Protein AF-A0A1Z8ZNT9-F1 (afdb_monomer_lite)

Structure (mmCIF, N/CA/C/O backbone):
data_AF-A0A1Z8ZNT9-F1
#
_entry.id   AF-A0A1Z8ZNT9-F1
#
loop_
_atom_site.group_PDB
_atom_site.id
_atom_site.type_symbol
_atom_site.label_atom_id
_atom_site.label_alt_id
_atom_site.label_comp_id
_atom_site.label_asym_id
_atom_site.label_entity_id
_atom_site.label_seq_id
_atom_site.pdbx_PDB_ins_code
_atom_site.Cartn_x
_atom_site.Cartn_y
_atom_site.Cartn_z
_atom_site.occupancy
_atom_site.B_iso_or_equiv
_atom_site.auth_seq_id
_atom_site.auth_comp_id
_atom_site.auth_asym_id
_atom_site.auth_atom_id
_atom_site.pdbx_PDB_model_num
ATOM 1 N N . MET A 1 1 ? 7.154 -52.397 68.804 1.00 42.69 1 MET A N 1
ATOM 2 C CA . MET A 1 1 ? 8.129 -51.297 68.631 1.00 42.69 1 MET A CA 1
ATOM 3 C C . MET A 1 1 ? 9.310 -51.803 67.807 1.00 42.69 1 MET A C 1
ATOM 5 O O . MET A 1 1 ? 10.085 -52.588 68.331 1.00 42.69 1 MET A O 1
ATOM 9 N N . LYS A 1 2 ? 9.402 -51.427 66.523 1.00 37.50 2 LYS A N 1
ATOM 10 C CA . LYS A 1 2 ? 10.644 -51.177 65.756 1.00 37.50 2 LYS A CA 1
ATOM 11 C C . LYS A 1 2 ? 10.266 -50.854 64.305 1.00 37.50 2 LYS A C 1
ATOM 13 O O . LYS A 1 2 ? 9.777 -51.708 63.577 1.00 37.50 2 LYS A O 1
ATOM 18 N N . LEU A 1 3 ? 10.431 -49.577 63.958 1.00 39.81 3 LEU A N 1
ATOM 19 C CA . LEU A 1 3 ? 10.284 -49.019 62.617 1.00 39.81 3 LEU A CA 1
ATOM 20 C C . LEU A 1 3 ? 11.366 -49.578 61.683 1.00 39.81 3 LEU A C 1
ATOM 22 O O . LEU A 1 3 ? 12.532 -49.615 62.067 1.00 39.81 3 LEU A O 1
ATOM 26 N N . SER A 1 4 ? 11.000 -49.858 60.432 1.00 35.38 4 SER A N 1
ATOM 27 C CA . SER A 1 4 ? 11.932 -49.816 59.305 1.00 35.38 4 SER A CA 1
ATOM 28 C C . SER A 1 4 ? 11.375 -48.860 58.251 1.00 35.38 4 SER A C 1
ATOM 30 O O . SER A 1 4 ? 10.277 -49.048 57.732 1.00 35.38 4 SER A O 1
ATOM 32 N N . LYS A 1 5 ? 12.115 -47.772 58.032 1.00 47.56 5 LYS A N 1
ATOM 33 C CA . LYS A 1 5 ? 11.883 -46.726 57.034 1.00 47.56 5 LYS A CA 1
ATOM 34 C C . LYS A 1 5 ? 12.552 -47.161 55.736 1.00 47.56 5 LYS A C 1
ATOM 36 O O . LYS A 1 5 ? 13.762 -47.262 55.787 1.00 47.56 5 LYS A O 1
ATOM 41 N N . HIS A 1 6 ? 11.844 -47.254 54.608 1.00 42.97 6 HIS A N 1
ATOM 42 C CA . HIS A 1 6 ? 12.387 -46.934 53.275 1.00 42.97 6 HIS A CA 1
ATOM 43 C C . HIS A 1 6 ? 11.223 -46.523 52.342 1.00 42.97 6 HIS A C 1
ATOM 45 O O . HIS A 1 6 ? 10.251 -47.255 52.228 1.00 42.97 6 HIS A O 1
ATOM 51 N N . ILE A 1 7 ? 11.162 -45.243 51.936 1.00 48.28 7 ILE A N 1
ATOM 52 C CA . ILE A 1 7 ? 11.392 -44.755 50.552 1.00 48.28 7 ILE A CA 1
ATOM 53 C C . ILE A 1 7 ? 10.216 -45.158 49.632 1.00 48.28 7 ILE A C 1
ATOM 55 O O . ILE A 1 7 ? 10.037 -46.326 49.340 1.00 48.28 7 ILE A O 1
ATOM 59 N N . LEU A 1 8 ? 9.338 -44.262 49.174 1.00 36.34 8 LEU A N 1
ATOM 60 C CA . LEU A 1 8 ? 9.650 -43.216 48.200 1.00 36.34 8 LEU A CA 1
ATOM 61 C C . LEU A 1 8 ? 8.513 -42.173 48.167 1.00 36.34 8 LEU A C 1
ATOM 63 O O . LEU A 1 8 ? 7.338 -42.514 48.056 1.00 36.34 8 LEU A O 1
ATOM 67 N N . LYS A 1 9 ? 8.876 -40.890 48.255 1.00 38.88 9 LYS A N 1
ATOM 68 C CA . LYS A 1 9 ? 7.986 -39.748 48.012 1.00 38.88 9 LYS A CA 1
ATOM 69 C C . LYS A 1 9 ? 7.664 -39.678 46.515 1.00 38.88 9 LYS A C 1
ATOM 71 O O . LYS A 1 9 ? 8.569 -39.418 45.729 1.00 38.88 9 LYS A O 1
ATOM 76 N N . ALA A 1 10 ? 6.402 -39.833 46.126 1.00 45.62 10 ALA A N 1
ATOM 77 C CA . ALA A 1 10 ? 5.934 -39.389 44.815 1.00 45.62 10 ALA A CA 1
ATOM 78 C C . ALA A 1 10 ? 5.457 -37.935 44.941 1.00 45.62 10 ALA A C 1
ATOM 80 O O . ALA A 1 10 ? 4.341 -37.656 45.373 1.00 45.62 10 ALA A O 1
ATOM 81 N N . LEU A 1 11 ? 6.355 -37.001 44.632 1.00 39.00 11 LEU A N 1
ATOM 82 C CA . LEU A 1 11 ? 6.0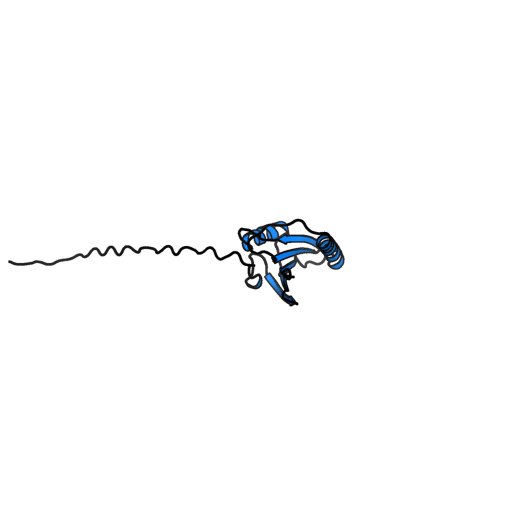48 -35.583 44.494 1.00 39.00 11 LEU A CA 1
ATOM 83 C C . LEU A 1 11 ? 5.407 -35.376 43.114 1.00 39.00 11 LEU A C 1
ATOM 85 O O . LEU A 1 11 ? 6.116 -35.231 42.124 1.00 39.00 11 LEU A O 1
ATOM 89 N N . ILE A 1 12 ? 4.077 -35.368 43.031 1.00 49.38 12 ILE A N 1
ATOM 90 C CA . ILE A 1 12 ? 3.393 -34.849 41.841 1.00 49.38 12 ILE A CA 1
ATOM 91 C C . ILE A 1 12 ? 3.296 -33.335 42.029 1.00 49.38 12 ILE A C 1
ATOM 93 O O . ILE A 1 12 ? 2.315 -32.808 42.548 1.00 49.38 12 ILE A O 1
ATOM 97 N N . ALA A 1 13 ? 4.365 -32.633 41.656 1.00 44.88 13 ALA A N 1
ATOM 98 C CA . ALA A 1 13 ? 4.304 -31.199 41.426 1.00 44.88 13 ALA A CA 1
ATOM 99 C C . ALA A 1 13 ? 3.519 -30.984 40.126 1.00 44.88 13 ALA A C 1
ATOM 101 O O . ALA A 1 13 ? 4.077 -31.000 39.031 1.00 44.88 13 ALA A O 1
ATOM 102 N N . GLY A 1 14 ? 2.197 -30.864 40.251 1.00 44.59 14 GLY A N 1
ATOM 103 C CA . GLY A 1 14 ? 1.340 -30.420 39.162 1.00 44.59 14 GLY A CA 1
ATOM 104 C C . GLY A 1 14 ? 1.739 -29.000 38.781 1.00 44.59 14 GLY A C 1
ATOM 105 O O . GLY A 1 14 ? 1.410 -28.051 39.488 1.00 44.59 14 GLY A O 1
ATOM 106 N N . ALA A 1 15 ? 2.476 -28.859 37.682 1.00 52.88 15 ALA A N 1
ATOM 107 C CA . ALA A 1 15 ? 2.692 -27.577 37.038 1.00 52.88 15 ALA A CA 1
ATOM 108 C C . ALA A 1 15 ? 1.337 -27.090 36.510 1.00 52.88 15 ALA A C 1
ATOM 110 O O . ALA A 1 15 ? 0.919 -27.439 35.407 1.00 52.88 15 ALA A O 1
ATOM 111 N N . ALA A 1 16 ? 0.622 -26.314 37.324 1.00 53.31 16 ALA A N 1
ATOM 112 C CA . ALA A 1 16 ? -0.464 -25.485 36.841 1.00 53.31 16 ALA A CA 1
ATOM 113 C C . ALA A 1 16 ? 0.156 -24.473 35.872 1.00 53.31 16 ALA A C 1
ATOM 115 O O . ALA A 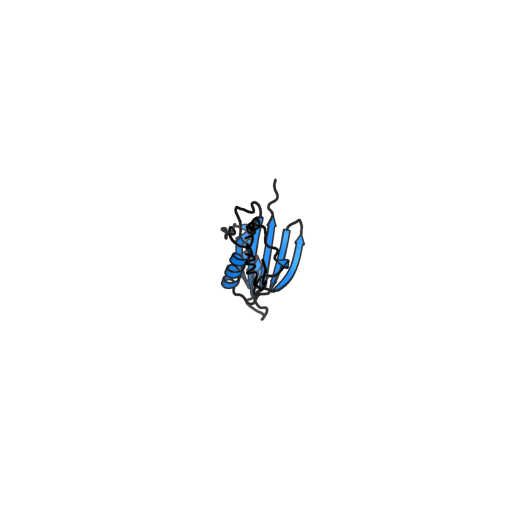1 16 ? 0.736 -23.470 36.290 1.00 53.31 16 ALA A O 1
ATOM 116 N N . LEU A 1 17 ? 0.096 -24.775 34.572 1.00 50.62 17 LEU A N 1
ATOM 117 C CA . LEU A 1 17 ? 0.333 -23.790 33.528 1.00 50.62 17 LEU A CA 1
ATOM 118 C C . LEU A 1 17 ? -0.729 -22.707 33.733 1.00 50.62 17 LEU A C 1
ATOM 120 O O . LEU A 1 17 ? -1.889 -22.873 33.357 1.00 50.62 17 LEU A O 1
ATOM 124 N N . LEU A 1 18 ? -0.342 -21.616 34.388 1.00 46.47 18 LEU A N 1
ATOM 125 C CA . LEU A 1 18 ? -1.097 -20.377 34.367 1.00 46.47 18 LEU A CA 1
ATOM 126 C C . LEU A 1 18 ? -1.140 -19.941 32.902 1.00 46.47 18 LEU A C 1
ATOM 128 O O . LEU A 1 18 ? -0.195 -19.340 32.393 1.00 46.47 18 LEU A O 1
ATOM 132 N N . ALA A 1 19 ? -2.215 -20.306 32.206 1.00 55.28 19 ALA A N 1
ATOM 133 C CA . ALA A 1 19 ? -2.574 -19.696 30.943 1.00 55.28 19 ALA A CA 1
ATOM 134 C C . ALA A 1 19 ? -2.858 -18.227 31.255 1.00 55.28 19 ALA A C 1
ATOM 136 O O . ALA A 1 19 ? -3.962 -17.859 31.654 1.00 55.28 19 ALA A O 1
ATOM 137 N N . LEU A 1 20 ? -1.819 -17.396 31.158 1.00 46.56 20 LEU A N 1
ATOM 138 C CA . LEU A 1 20 ? -1.985 -15.955 31.139 1.00 46.56 20 LEU A CA 1
ATOM 139 C C . LEU A 1 20 ? -3.004 -15.669 30.032 1.00 46.56 20 LEU A C 1
ATOM 141 O O . LEU A 1 20 ? -2.812 -16.162 28.914 1.00 46.56 20 LEU A O 1
ATOM 145 N N . PRO A 1 21 ? -4.092 -14.927 30.306 1.00 44.75 21 PRO A N 1
ATOM 146 C CA . PRO A 1 21 ? -4.933 -14.459 29.228 1.00 44.75 21 PRO A CA 1
ATOM 147 C C . PRO A 1 21 ? -4.007 -13.665 28.314 1.00 44.75 21 PRO A C 1
ATOM 149 O O . PRO A 1 21 ? -3.415 -12.669 28.735 1.00 44.75 21 PRO A O 1
ATOM 152 N N . VAL A 1 22 ? -3.822 -14.144 27.081 1.00 48.72 22 VAL A N 1
ATOM 153 C CA . VAL A 1 22 ? -3.281 -13.317 26.009 1.00 48.72 22 VAL A CA 1
ATOM 154 C C . VAL A 1 22 ? -4.282 -12.183 25.902 1.00 48.72 22 VAL A C 1
ATOM 156 O O . VAL A 1 22 ? -5.337 -12.328 25.289 1.00 48.72 22 VAL A O 1
ATOM 159 N N . SER A 1 23 ? -3.997 -11.084 26.600 1.00 44.53 23 SER A N 1
ATOM 160 C CA . SER A 1 23 ? -4.638 -9.814 26.337 1.00 44.53 23 SER A CA 1
ATOM 161 C C . SER A 1 23 ? -4.344 -9.570 24.869 1.00 44.53 23 SER A C 1
ATOM 163 O O . SER A 1 23 ? -3.189 -9.354 24.494 1.00 44.53 23 SER A O 1
ATOM 165 N N . ALA A 1 24 ? -5.348 -9.796 24.022 1.00 52.19 24 ALA A N 1
ATOM 166 C CA . ALA A 1 24 ? -5.251 -9.514 22.609 1.00 52.19 24 ALA A CA 1
ATOM 167 C C . ALA A 1 24 ? -4.868 -8.042 22.538 1.00 52.19 24 ALA A C 1
ATOM 169 O O . ALA A 1 24 ? -5.677 -7.193 22.913 1.00 52.19 24 ALA A O 1
ATOM 170 N N . ALA A 1 25 ? -3.605 -7.775 22.183 1.00 52.09 25 ALA A N 1
ATOM 171 C CA . ALA A 1 25 ? -3.071 -6.426 22.153 1.00 52.09 25 ALA A CA 1
ATOM 172 C C . ALA A 1 25 ? -4.080 -5.551 21.417 1.00 52.09 25 ALA A C 1
ATOM 174 O O . ALA A 1 25 ? -4.560 -5.939 20.343 1.00 52.09 25 ALA A O 1
ATOM 175 N N . GLU A 1 26 ? -4.459 -4.431 22.036 1.00 54.03 26 GLU A N 1
ATOM 176 C CA . GLU A 1 26 ? -5.403 -3.523 21.411 1.00 54.03 26 GLU A CA 1
ATOM 177 C C . GLU A 1 26 ? -4.909 -3.231 19.990 1.00 54.03 26 GLU A C 1
ATOM 179 O O . GLU A 1 26 ? -3.709 -2.993 19.786 1.00 54.03 26 GLU A O 1
ATOM 184 N N . PRO A 1 27 ? -5.795 -3.340 18.989 1.00 58.75 27 PRO A N 1
ATOM 185 C CA . PRO A 1 27 ? -5.408 -3.161 17.607 1.00 58.75 27 PRO A CA 1
ATOM 186 C C . PRO A 1 27 ? -4.798 -1.779 17.481 1.00 58.75 27 PRO A C 1
ATOM 188 O O . PRO A 1 27 ? -5.442 -0.765 17.718 1.00 58.75 27 PRO A O 1
ATOM 191 N N . SER A 1 28 ? -3.520 -1.775 17.152 1.00 79.50 28 SER A N 1
ATOM 192 C CA . SER A 1 28 ? -2.698 -0.594 16.980 1.00 79.50 28 SER A CA 1
ATOM 193 C C . SER A 1 28 ? -2.208 -0.575 15.542 1.00 79.50 28 SER A C 1
ATOM 195 O O . SER A 1 28 ? -2.272 -1.579 14.826 1.00 79.50 28 SER A O 1
ATOM 197 N N . VAL A 1 29 ? -1.764 0.592 15.085 1.00 85.88 29 VA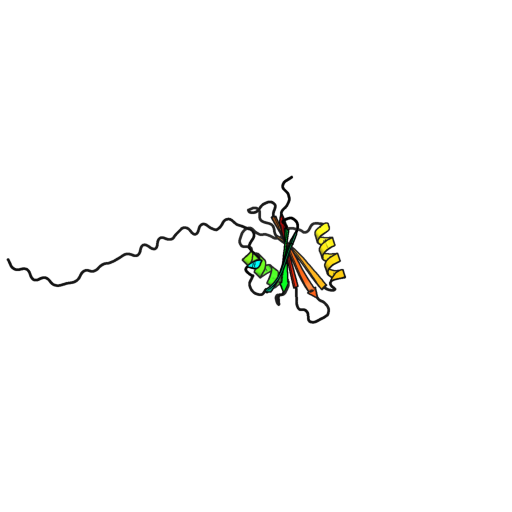L A N 1
ATOM 198 C CA . VAL A 1 29 ? -1.052 0.681 13.809 1.00 85.88 29 VAL A CA 1
ATOM 199 C C . VAL A 1 29 ? 0.230 -0.137 13.954 1.00 85.88 29 VAL A C 1
ATOM 201 O O . VAL A 1 29 ? 1.018 0.175 14.851 1.00 85.88 29 VAL A O 1
ATOM 204 N N . PRO A 1 30 ? 0.458 -1.169 13.124 1.00 87.69 30 PRO A N 1
ATOM 205 C CA . PRO A 1 30 ? 1.697 -1.921 13.199 1.00 87.69 30 PRO A CA 1
ATOM 206 C C . PRO A 1 30 ? 2.898 -1.030 12.903 1.00 87.69 30 PRO A C 1
ATOM 208 O O . PRO A 1 30 ? 2.842 -0.131 12.063 1.00 87.69 30 PRO A O 1
ATOM 211 N N . ASP A 1 31 ? 4.008 -1.321 13.566 1.00 87.94 31 ASP A N 1
ATOM 212 C CA . ASP A 1 31 ? 5.268 -0.642 13.308 1.00 87.94 31 ASP A CA 1
ATOM 213 C C . ASP A 1 31 ? 5.953 -1.249 12.076 1.00 87.94 31 ASP A C 1
ATOM 215 O O . ASP A 1 31 ? 6.617 -2.286 12.157 1.00 87.94 31 ASP A O 1
ATOM 219 N N . PHE A 1 32 ? 5.798 -0.592 10.925 1.00 90.00 32 PHE A N 1
ATOM 220 C CA . PHE A 1 32 ? 6.402 -1.019 9.659 1.00 90.00 32 PHE A CA 1
ATOM 221 C C . PHE A 1 32 ? 7.936 -0.955 9.661 1.00 90.00 32 PHE A C 1
ATOM 223 O O . PHE A 1 32 ? 8.565 -1.564 8.795 1.00 90.00 32 PHE A O 1
ATOM 230 N N . SER A 1 33 ? 8.560 -0.276 10.635 1.00 85.38 33 SER A N 1
ATOM 231 C CA . SER A 1 33 ? 10.021 -0.259 10.759 1.00 85.38 33 SER A CA 1
ATOM 232 C C . SER A 1 33 ? 10.601 -1.591 11.237 1.00 85.38 33 SER A C 1
ATOM 234 O O . SER A 1 33 ? 11.753 -1.898 10.941 1.00 85.38 33 SER A O 1
ATOM 236 N N . LYS A 1 34 ? 9.790 -2.423 11.904 1.00 85.12 34 LYS A N 1
ATOM 237 C CA . LYS A 1 34 ? 10.191 -3.761 12.373 1.00 85.12 34 LYS A CA 1
ATOM 238 C C . LYS A 1 34 ? 10.248 -4.808 11.260 1.00 85.12 34 LYS A C 1
ATOM 240 O O . LYS A 1 34 ? 10.629 -5.948 11.515 1.00 85.12 34 LYS A O 1
ATOM 245 N N . GLY A 1 35 ? 9.901 -4.418 10.035 1.00 79.81 35 GLY A N 1
ATOM 246 C CA . GLY A 1 35 ? 9.888 -5.289 8.872 1.00 79.81 35 GLY A CA 1
ATOM 247 C C . GLY A 1 35 ? 8.607 -6.114 8.758 1.00 79.81 35 GLY A C 1
ATOM 248 O O . GLY A 1 35 ? 7.870 -6.335 9.718 1.00 79.81 35 GLY A O 1
ATOM 249 N N . MET A 1 36 ? 8.347 -6.572 7.538 1.00 89.31 36 MET A N 1
ATOM 250 C CA . MET A 1 36 ? 7.252 -7.472 7.191 1.00 89.31 36 MET A CA 1
ATOM 251 C C . MET A 1 36 ? 7.827 -8.591 6.298 1.00 89.31 36 MET A C 1
ATOM 253 O O . MET A 1 36 ? 8.828 -8.372 5.611 1.00 89.31 36 MET A O 1
ATOM 257 N N . PRO A 1 37 ? 7.260 -9.810 6.299 1.00 88.75 37 PRO A N 1
ATOM 258 C CA . PRO A 1 37 ? 7.775 -10.888 5.460 1.00 88.75 37 PRO A CA 1
ATOM 259 C C . PRO A 1 37 ? 7.830 -10.513 3.971 1.00 88.75 37 PRO A C 1
ATOM 261 O O . PRO A 1 37 ? 6.877 -9.962 3.423 1.00 88.75 37 PRO A O 1
ATOM 264 N N . GLY A 1 38 ? 8.945 -10.838 3.309 1.00 86.69 38 GLY A N 1
ATOM 265 C CA . GLY A 1 38 ? 9.124 -10.616 1.868 1.00 86.69 38 GLY A CA 1
ATOM 266 C C . GLY A 1 38 ? 9.318 -9.153 1.452 1.00 86.69 38 GLY A C 1
ATOM 267 O O . GLY A 1 38 ? 9.204 -8.839 0.263 1.00 86.69 38 GLY A O 1
ATOM 268 N N . VAL A 1 39 ? 9.592 -8.251 2.399 1.00 90.81 39 VAL A N 1
ATOM 269 C CA . VAL A 1 39 ? 9.835 -6.830 2.120 1.00 90.81 39 VAL A CA 1
ATOM 270 C C . VAL A 1 39 ? 11.042 -6.318 2.899 1.00 90.81 39 VAL A C 1
ATOM 272 O O . VAL A 1 39 ? 11.272 -6.720 4.036 1.00 90.81 39 VAL A O 1
ATOM 275 N N . ASN A 1 40 ? 11.790 -5.401 2.291 1.00 91.88 40 ASN A N 1
ATOM 276 C CA . ASN A 1 40 ? 12.928 -4.725 2.906 1.00 91.88 40 ASN A CA 1
ATOM 277 C C . ASN A 1 40 ? 12.628 -3.232 3.010 1.00 91.88 40 ASN A C 1
ATOM 279 O O . ASN A 1 40 ? 12.220 -2.620 2.024 1.00 91.88 40 ASN A O 1
ATOM 283 N N . LEU A 1 41 ? 12.827 -2.647 4.191 1.00 93.50 41 LEU A N 1
ATOM 284 C CA . LEU A 1 41 ? 12.714 -1.204 4.391 1.00 93.50 41 LEU A CA 1
ATOM 285 C C . LEU A 1 41 ? 13.954 -0.506 3.829 1.00 93.50 41 LEU A C 1
ATOM 287 O O . LEU A 1 41 ? 15.061 -0.750 4.297 1.00 93.50 41 LEU A O 1
ATOM 291 N N . GLU A 1 42 ? 13.759 0.389 2.865 1.00 92.62 42 GLU A N 1
ATOM 292 C CA . GLU A 1 42 ? 14.837 1.207 2.298 1.00 92.62 42 GLU A CA 1
ATOM 293 C C . GLU A 1 42 ? 14.912 2.573 2.985 1.00 92.62 42 GLU A C 1
ATOM 295 O O . GLU A 1 42 ? 15.997 3.103 3.219 1.00 92.62 42 GLU A O 1
ATOM 300 N N . LYS A 1 43 ? 13.752 3.168 3.290 1.00 92.62 43 LYS A N 1
ATOM 301 C CA . LYS A 1 43 ? 13.667 4.522 3.846 1.00 92.62 43 LYS A CA 1
ATOM 302 C C . LYS A 1 43 ? 12.426 4.698 4.713 1.00 92.62 43 LYS A C 1
ATOM 304 O O . LYS A 1 43 ? 11.356 4.200 4.378 1.00 92.62 43 LYS A O 1
ATOM 309 N N . ASN A 1 44 ? 12.563 5.461 5.793 1.00 92.00 44 ASN A N 1
ATOM 310 C CA . ASN A 1 44 ? 11.457 5.958 6.607 1.00 92.00 44 ASN A CA 1
ATOM 311 C C . ASN A 1 44 ? 11.532 7.490 6.647 1.00 92.00 44 ASN A C 1
ATOM 313 O O . ASN A 1 44 ? 12.587 8.050 6.941 1.00 92.00 44 ASN A O 1
ATOM 317 N N . GLU A 1 45 ? 10.422 8.150 6.336 1.00 90.88 45 GLU A N 1
ATOM 318 C CA . GLU A 1 45 ? 10.256 9.596 6.428 1.00 90.88 45 GLU A CA 1
ATOM 319 C C . GLU A 1 45 ? 9.116 9.926 7.393 1.00 90.88 45 GLU A C 1
ATOM 321 O O . GLU A 1 45 ? 8.023 9.368 7.290 1.00 90.88 45 GLU A O 1
ATOM 326 N N . LYS A 1 46 ? 9.349 10.877 8.301 1.00 85.62 46 LYS A N 1
ATOM 327 C CA . LYS A 1 46 ? 8.310 11.429 9.175 1.00 85.62 46 LYS A CA 1
ATOM 328 C C . LYS A 1 46 ? 8.169 12.919 8.914 1.00 85.62 46 LYS A C 1
ATOM 330 O O . LYS A 1 46 ? 9.128 13.665 9.097 1.00 85.62 46 LYS A O 1
ATOM 335 N N . VAL A 1 47 ? 6.984 13.347 8.493 1.00 78.56 47 VAL A N 1
ATOM 336 C CA . VAL A 1 47 ? 6.679 14.752 8.191 1.00 78.56 47 VAL A CA 1
ATOM 337 C C . VAL A 1 47 ? 5.311 15.080 8.775 1.00 78.56 47 VAL A C 1
ATOM 339 O O . VAL A 1 47 ? 4.337 14.396 8.475 1.00 78.56 47 VAL A O 1
ATOM 342 N N . ASN A 1 48 ? 5.234 16.119 9.613 1.00 70.75 48 ASN A N 1
ATOM 343 C CA . ASN A 1 48 ? 3.985 16.608 10.216 1.00 70.75 48 ASN A CA 1
ATOM 344 C C . ASN A 1 48 ? 3.139 15.496 10.873 1.00 70.75 48 ASN A C 1
ATOM 346 O O . ASN A 1 48 ? 1.938 15.407 10.656 1.00 70.75 48 ASN A O 1
ATOM 350 N N . GLY A 1 49 ? 3.777 14.587 11.619 1.00 72.75 49 GLY A N 1
ATOM 351 C CA . GLY A 1 49 ? 3.087 13.482 12.305 1.00 72.75 49 GLY A CA 1
ATOM 352 C C . GLY A 1 49 ? 2.640 12.315 11.409 1.00 72.75 49 GLY A C 1
ATOM 353 O O . GLY A 1 49 ? 2.208 11.289 11.937 1.00 72.75 49 GLY A O 1
ATOM 354 N N . ASN A 1 50 ? 2.798 12.427 10.087 1.00 79.94 50 ASN A N 1
ATOM 355 C CA . ASN A 1 50 ? 2.590 11.332 9.144 1.00 79.94 50 ASN A CA 1
ATOM 356 C C . ASN A 1 50 ? 3.898 10.569 8.916 1.00 79.94 50 ASN A C 1
ATOM 358 O O . ASN A 1 50 ? 4.971 11.165 8.793 1.00 79.94 50 ASN A O 1
ATOM 362 N N . GLU A 1 51 ? 3.799 9.244 8.833 1.00 91.12 51 GLU A N 1
ATOM 363 C CA . GLU A 1 51 ? 4.945 8.354 8.629 1.00 91.12 51 GLU A CA 1
ATOM 364 C C . GLU A 1 51 ? 4.833 7.680 7.265 1.00 91.12 51 GLU A C 1
ATOM 366 O O . GLU A 1 51 ? 3.794 7.108 6.939 1.00 91.12 51 GLU A O 1
ATOM 371 N N . THR A 1 52 ? 5.895 7.747 6.467 1.00 94.25 52 THR A N 1
ATOM 372 C CA . THR A 1 52 ? 5.974 7.110 5.152 1.00 94.25 52 THR A CA 1
ATOM 373 C C . THR A 1 52 ? 7.158 6.153 5.105 1.00 94.25 52 THR A C 1
ATOM 375 O O . THR A 1 52 ? 8.298 6.532 5.360 1.00 94.25 52 THR A O 1
ATOM 378 N N . PHE A 1 53 ? 6.889 4.906 4.742 1.00 95.06 53 PHE A N 1
ATOM 379 C CA . PHE A 1 53 ? 7.854 3.821 4.639 1.00 95.06 53 PHE A CA 1
ATOM 380 C C . PHE A 1 53 ? 8.011 3.442 3.170 1.00 95.06 53 PHE A C 1
ATOM 382 O O . PHE A 1 53 ? 7.040 3.073 2.510 1.00 95.06 53 PHE A O 1
ATOM 389 N N . GLN A 1 54 ? 9.234 3.523 2.661 1.00 94.81 54 GLN A N 1
ATOM 390 C CA . GLN A 1 54 ? 9.587 3.074 1.320 1.00 94.81 54 GLN A CA 1
ATOM 391 C C . GLN A 1 54 ? 10.242 1.703 1.425 1.00 94.81 54 GLN A C 1
ATOM 393 O O . GLN A 1 54 ? 11.253 1.531 2.109 1.00 94.81 54 GLN A O 1
ATOM 398 N N . LEU A 1 55 ? 9.647 0.730 0.750 1.00 94.56 55 LEU A N 1
ATOM 399 C CA . LEU A 1 55 ? 10.016 -0.673 0.801 1.00 94.56 55 LEU A CA 1
ATOM 400 C C . LEU A 1 55 ? 10.425 -1.162 -0.589 1.00 94.56 55 LEU A C 1
ATOM 402 O O . LEU A 1 55 ? 9.835 -0.766 -1.597 1.00 94.56 55 LEU A O 1
ATOM 406 N N . LYS A 1 56 ? 11.365 -2.103 -0.638 1.00 93.31 56 LYS A N 1
ATOM 407 C CA . LYS A 1 56 ? 11.572 -2.984 -1.793 1.00 93.31 56 LYS A CA 1
ATOM 408 C C . LYS A 1 56 ? 10.965 -4.347 -1.533 1.00 93.31 56 LYS A C 1
ATOM 410 O O . LYS A 1 56 ? 10.986 -4.850 -0.410 1.00 93.31 56 LYS A O 1
ATOM 415 N N . THR A 1 57 ? 10.441 -4.966 -2.582 1.00 93.19 57 THR A N 1
ATOM 416 C CA . THR A 1 57 ? 9.856 -6.300 -2.482 1.00 93.19 57 THR A CA 1
ATOM 417 C C . THR A 1 57 ? 9.991 -7.060 -3.791 1.00 93.19 57 THR A C 1
ATOM 419 O O . THR A 1 57 ? 9.990 -6.467 -4.863 1.00 93.19 57 THR A O 1
ATOM 422 N N . ALA A 1 58 ? 10.090 -8.383 -3.696 1.00 92.56 58 ALA A N 1
ATOM 423 C CA . ALA A 1 58 ? 9.934 -9.276 -4.842 1.00 92.56 58 ALA A CA 1
ATOM 424 C C . ALA A 1 58 ? 8.473 -9.726 -5.031 1.00 92.56 58 ALA A C 1
ATOM 426 O O . ALA A 1 58 ? 8.163 -10.401 -6.005 1.00 92.56 58 ALA A O 1
ATOM 427 N N . LEU A 1 59 ? 7.583 -9.377 -4.095 1.00 94.19 59 LEU A N 1
ATOM 428 C CA . LEU A 1 59 ? 6.185 -9.783 -4.126 1.00 94.19 59 LEU A CA 1
ATOM 429 C C . LEU A 1 59 ? 5.424 -9.003 -5.200 1.00 94.19 59 LEU A C 1
ATOM 431 O O . LEU A 1 59 ? 5.517 -7.771 -5.290 1.00 94.19 59 LEU A O 1
ATOM 435 N N . SER A 1 60 ? 4.587 -9.716 -5.952 1.00 93.88 60 SER A N 1
ATOM 436 C CA . SER A 1 60 ? 3.561 -9.082 -6.778 1.00 93.88 60 SER A CA 1
ATOM 437 C C . SER A 1 60 ? 2.600 -8.271 -5.905 1.00 93.88 60 SER A C 1
ATOM 439 O O . SER A 1 60 ? 2.471 -8.497 -4.698 1.00 93.88 60 SER A O 1
ATOM 441 N N . SER A 1 61 ? 1.855 -7.348 -6.510 1.00 94.69 61 SER A N 1
ATOM 442 C CA . SER A 1 61 ? 0.893 -6.524 -5.771 1.00 94.69 61 SER A CA 1
ATOM 443 C C . SER A 1 61 ? -0.135 -7.355 -4.978 1.00 94.69 61 SER A C 1
ATOM 445 O O . SER A 1 61 ? -0.464 -7.027 -3.834 1.00 94.69 61 SER A O 1
ATOM 447 N N . LYS A 1 62 ? -0.602 -8.475 -5.546 1.00 95.75 62 LYS A N 1
ATOM 448 C CA . LYS A 1 62 ? -1.572 -9.373 -4.901 1.00 95.75 62 LYS A CA 1
ATOM 449 C C . LYS A 1 62 ? -0.971 -10.112 -3.704 1.00 95.75 62 LYS A C 1
ATOM 451 O O . LYS A 1 62 ? -1.609 -10.203 -2.652 1.00 95.75 62 LYS A O 1
ATOM 456 N N . GLU A 1 63 ? 0.243 -10.637 -3.853 1.00 96.25 63 GLU A N 1
ATOM 457 C CA . GLU A 1 63 ? 0.963 -11.303 -2.762 1.00 96.25 63 GLU A CA 1
ATOM 458 C C . GLU A 1 63 ? 1.285 -10.312 -1.650 1.00 96.25 63 GLU A C 1
ATOM 460 O O . GLU A 1 63 ? 1.008 -10.589 -0.486 1.00 96.25 63 GLU A O 1
ATOM 465 N N . PHE A 1 64 ? 1.767 -9.122 -2.013 1.00 96.31 64 PHE A N 1
ATOM 466 C CA . PHE A 1 64 ? 2.037 -8.051 -1.067 1.00 96.31 64 PHE A CA 1
ATOM 467 C C . PHE A 1 64 ? 0.781 -7.679 -0.273 1.00 96.31 64 PHE A C 1
ATOM 469 O O . PHE A 1 64 ? 0.832 -7.632 0.951 1.00 96.31 64 PHE A O 1
ATOM 476 N N . SER A 1 65 ? -0.361 -7.465 -0.937 1.00 95.38 65 SER A N 1
ATOM 477 C CA . SER A 1 65 ? -1.625 -7.144 -0.259 1.00 95.38 65 SER A CA 1
ATOM 478 C C . SER A 1 65 ? -2.071 -8.262 0.689 1.00 95.38 65 SER A C 1
ATOM 480 O O . SER A 1 65 ? -2.502 -7.986 1.808 1.00 95.38 65 SER A O 1
ATOM 482 N N . THR A 1 66 ? -1.894 -9.525 0.289 1.00 94.94 66 THR A N 1
ATOM 483 C CA . THR A 1 66 ? -2.215 -10.692 1.126 1.00 94.94 66 THR A CA 1
ATOM 484 C C . THR A 1 66 ? -1.297 -10.796 2.348 1.00 94.94 66 THR A C 1
ATOM 486 O O . THR A 1 66 ? -1.746 -11.152 3.438 1.00 94.94 66 THR A O 1
ATOM 489 N N . THR A 1 67 ? -0.012 -10.489 2.193 1.00 95.25 67 THR A N 1
ATOM 490 C CA . THR A 1 67 ? 0.940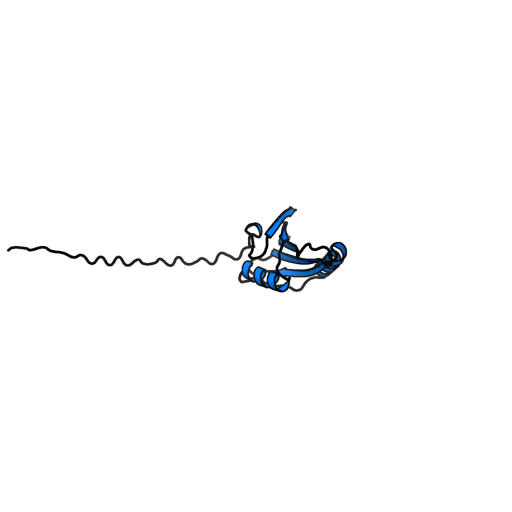 -10.445 3.309 1.00 95.25 67 THR A CA 1
ATOM 491 C C . THR A 1 67 ? 0.636 -9.274 4.234 1.00 95.25 67 THR A C 1
ATOM 493 O O . THR A 1 67 ? 0.576 -9.452 5.450 1.00 95.25 67 THR A O 1
ATOM 496 N N . LEU A 1 68 ? 0.359 -8.099 3.669 1.00 95.56 68 LEU A N 1
ATOM 497 C CA . LEU A 1 68 ? 0.049 -6.897 4.425 1.00 95.56 68 LEU A CA 1
ATOM 498 C C . LEU A 1 68 ? -1.215 -7.066 5.261 1.00 95.56 68 LEU A C 1
ATOM 500 O O . LEU A 1 68 ? -1.183 -6.764 6.445 1.00 95.56 68 LEU A O 1
ATOM 504 N N . ILE A 1 69 ? -2.317 -7.572 4.702 1.00 93.69 69 ILE A N 1
ATOM 505 C CA . ILE A 1 69 ? -3.558 -7.721 5.476 1.00 93.69 69 ILE A CA 1
ATOM 506 C C . ILE A 1 69 ? -3.374 -8.665 6.676 1.00 93.69 69 ILE A C 1
ATOM 508 O O . ILE A 1 69 ? -3.934 -8.426 7.743 1.00 93.69 69 ILE A O 1
ATOM 512 N N . LYS A 1 70 ? -2.531 -9.699 6.538 1.00 92.38 70 LYS A N 1
ATOM 513 C CA . LYS A 1 70 ? -2.158 -10.587 7.648 1.00 92.38 70 LYS A CA 1
ATOM 514 C C . LYS A 1 70 ? -1.291 -9.869 8.680 1.00 92.38 70 LYS A C 1
ATOM 516 O O . LYS A 1 70 ? -1.523 -10.038 9.870 1.00 92.38 70 LYS A O 1
ATOM 521 N N . PHE A 1 71 ? -0.325 -9.070 8.225 1.00 92.62 71 PHE A N 1
ATOM 522 C CA . PHE A 1 71 ? 0.553 -8.275 9.086 1.00 92.62 71 PHE A CA 1
ATOM 523 C C . PHE A 1 71 ? -0.212 -7.201 9.872 1.00 92.62 71 PHE A C 1
ATOM 525 O O . PHE A 1 71 ? 0.046 -6.999 11.053 1.00 92.62 71 PHE A O 1
ATOM 532 N N . LEU A 1 72 ? -1.191 -6.554 9.234 1.00 92.19 72 LEU A N 1
ATOM 533 C CA . LEU A 1 72 ? -2.091 -5.594 9.870 1.00 92.19 72 LEU A CA 1
ATOM 534 C C . LEU A 1 72 ? -2.949 -6.234 10.966 1.00 92.19 72 LEU A C 1
ATOM 536 O O . LEU A 1 72 ? -3.271 -5.591 11.965 1.00 92.19 72 LEU A O 1
ATOM 540 N N . GLY A 1 73 ? -3.305 -7.504 10.787 1.00 90.69 73 GLY A N 1
ATOM 541 C CA . GLY A 1 73 ? -4.119 -8.246 11.732 1.00 90.69 73 GLY A CA 1
ATOM 542 C C . GLY A 1 73 ? -5.619 -7.938 11.621 1.00 90.69 73 GLY A C 1
ATOM 543 O O . GLY A 1 73 ? -6.076 -7.196 10.743 1.00 90.69 73 GLY A O 1
ATOM 544 N N . PRO A 1 74 ? -6.431 -8.550 12.497 1.00 88.62 74 PRO A N 1
ATOM 545 C CA . PRO A 1 74 ? -7.883 -8.506 12.395 1.00 88.62 74 PRO A CA 1
ATOM 546 C C . PRO A 1 74 ? -8.447 -7.102 12.648 1.00 88.62 74 PRO A C 1
ATOM 548 O O . PRO A 1 74 ? -8.105 -6.432 13.622 1.00 88.62 74 PRO A O 1
ATOM 551 N N . GLY A 1 75 ? -9.404 -6.696 11.813 1.00 89.12 75 GLY A N 1
ATOM 552 C CA . GLY A 1 75 ? -10.116 -5.417 11.929 1.00 89.12 75 GLY A CA 1
ATOM 553 C C . GLY A 1 75 ? -9.677 -4.361 10.918 1.00 89.12 75 GLY A C 1
ATOM 554 O O . GLY A 1 75 ? -10.401 -3.388 10.726 1.00 89.12 75 GLY A O 1
ATOM 555 N N . TRP A 1 76 ? -8.556 -4.575 10.229 1.00 93.75 76 TRP A N 1
ATOM 556 C CA . TRP A 1 76 ? -8.184 -3.779 9.066 1.00 93.75 76 TRP A CA 1
ATOM 557 C C . TRP A 1 76 ? -8.913 -4.273 7.820 1.00 93.75 76 TRP A C 1
ATOM 559 O O . TRP A 1 76 ? -9.035 -5.474 7.587 1.00 93.75 76 TRP A O 1
ATOM 569 N N . GLY A 1 77 ? -9.394 -3.341 7.005 1.00 94.06 77 GLY A N 1
ATOM 570 C CA . GLY A 1 77 ? -10.061 -3.638 5.745 1.00 94.06 77 GLY A CA 1
ATOM 571 C C . GLY A 1 77 ? -9.800 -2.558 4.708 1.00 94.06 77 GLY A C 1
ATOM 572 O O . GLY A 1 77 ? -9.588 -1.392 5.046 1.00 94.06 77 GLY A O 1
ATOM 573 N N . VAL A 1 78 ? -9.815 -2.953 3.436 1.00 96.12 78 VAL A N 1
ATOM 574 C CA . VAL A 1 78 ? -9.663 -2.020 2.316 1.00 96.12 78 VAL A CA 1
ATOM 575 C C . VAL A 1 78 ? -10.924 -1.169 2.194 1.00 96.12 78 VAL A C 1
ATOM 577 O O . VAL A 1 78 ? -12.041 -1.689 2.235 1.00 96.12 78 VAL A O 1
ATOM 580 N N . ARG A 1 79 ? -10.760 0.142 2.013 1.00 95.00 79 ARG A N 1
ATOM 581 C CA . ARG A 1 79 ? -11.856 1.043 1.647 1.00 95.00 79 ARG A CA 1
ATOM 582 C C . ARG A 1 79 ? -11.794 1.431 0.176 1.00 95.00 79 ARG A C 1
ATOM 584 O O . ARG A 1 79 ? -10.741 1.381 -0.455 1.00 95.00 79 ARG A O 1
ATOM 591 N N . LYS A 1 80 ? -12.934 1.880 -0.352 1.00 96.25 80 LYS A N 1
ATOM 592 C CA . LYS A 1 80 ? -12.993 2.495 -1.679 1.00 96.25 80 LYS A CA 1
ATOM 593 C C . LYS A 1 80 ? -12.099 3.739 -1.711 1.00 96.25 80 LYS A C 1
ATOM 595 O O . LYS A 1 80 ? -12.063 4.508 -0.744 1.00 96.25 80 LYS A O 1
ATOM 600 N N . LEU A 1 81 ? -11.394 3.910 -2.823 1.00 96.56 81 LEU A N 1
ATOM 601 C CA . LEU A 1 81 ? -10.565 5.082 -3.064 1.00 96.56 81 LEU A CA 1
ATOM 602 C C . LEU A 1 81 ? -11.433 6.307 -3.332 1.00 96.56 81 LEU A C 1
ATOM 604 O O . LEU A 1 81 ? -12.458 6.218 -4.017 1.00 96.56 81 LEU A O 1
ATOM 608 N N . ASN A 1 82 ? -11.007 7.448 -2.807 1.00 95.75 82 ASN A N 1
ATOM 609 C CA . ASN A 1 82 ? -11.595 8.734 -3.149 1.00 95.75 82 ASN A CA 1
ATOM 610 C C . ASN A 1 82 ? -10.965 9.297 -4.442 1.00 95.75 82 ASN A C 1
ATOM 612 O O . ASN A 1 82 ? -10.054 8.713 -5.035 1.00 95.75 82 ASN A O 1
ATOM 616 N N . ARG A 1 83 ? -11.475 10.442 -4.912 1.00 96.56 83 ARG A N 1
ATOM 617 C CA . ARG A 1 83 ? -11.007 11.066 -6.159 1.00 96.56 83 ARG A CA 1
ATOM 618 C C . ARG A 1 83 ? -9.530 11.455 -6.107 1.00 96.56 83 ARG A C 1
ATOM 620 O O . ARG A 1 83 ? -8.821 11.237 -7.084 1.00 96.56 83 ARG A O 1
ATOM 627 N N . GLU A 1 84 ? -9.076 12.008 -4.991 1.00 95.88 84 GLU A N 1
ATOM 628 C CA . GLU A 1 84 ? -7.693 12.459 -4.814 1.00 95.88 84 GLU A CA 1
ATOM 629 C C . GLU A 1 84 ? -6.709 11.291 -4.862 1.00 95.88 84 GLU A C 1
ATOM 631 O O . GLU A 1 84 ? -5.666 11.384 -5.499 1.00 95.88 84 GLU A O 1
ATOM 636 N N . GLU A 1 85 ? -7.073 10.151 -4.282 1.00 96.31 85 GLU A N 1
ATOM 637 C CA . GLU A 1 85 ? -6.277 8.923 -4.319 1.00 96.31 85 GLU A CA 1
ATOM 638 C C . GLU A 1 85 ? -6.219 8.316 -5.717 1.00 96.31 85 GLU A C 1
ATOM 640 O O . GLU A 1 85 ? -5.159 7.866 -6.151 1.00 96.31 85 GLU A O 1
ATOM 645 N N . MET A 1 86 ? -7.330 8.343 -6.459 1.00 96.31 86 MET A N 1
ATOM 646 C CA . MET A 1 86 ? -7.333 7.921 -7.862 1.00 96.31 86 MET A CA 1
ATOM 647 C C . MET A 1 86 ? -6.433 8.825 -8.720 1.00 96.31 86 MET A C 1
ATOM 649 O O . MET A 1 86 ? -5.677 8.327 -9.556 1.00 96.31 86 MET A O 1
ATOM 653 N N . ILE A 1 87 ? -6.466 10.143 -8.488 1.00 97.06 87 ILE A N 1
ATOM 654 C CA . ILE A 1 87 ? -5.579 11.106 -9.159 1.00 97.06 87 ILE A CA 1
ATOM 655 C C . ILE A 1 87 ? -4.117 10.853 -8.771 1.00 97.06 87 ILE A C 1
ATOM 657 O O . ILE A 1 87 ? -3.253 10.817 -9.648 1.00 97.06 87 ILE A O 1
ATOM 661 N N . LEU A 1 88 ? -3.836 10.626 -7.486 1.00 95.31 88 LEU A N 1
ATOM 662 C CA . LEU A 1 88 ? -2.500 10.307 -6.986 1.00 95.31 88 LEU A CA 1
ATOM 663 C C . LEU A 1 88 ? -1.939 9.050 -7.659 1.00 95.31 88 LEU A C 1
ATOM 665 O O . LEU A 1 88 ? -0.810 9.084 -8.146 1.00 95.31 88 LEU A O 1
ATOM 669 N N . ALA A 1 89 ? -2.725 7.971 -7.737 1.00 94.44 89 ALA A N 1
ATOM 670 C CA . ALA A 1 89 ? -2.320 6.733 -8.400 1.00 94.44 89 ALA A CA 1
ATOM 671 C C . ALA A 1 89 ? -1.998 6.964 -9.885 1.00 94.44 89 ALA A C 1
ATOM 673 O O . ALA A 1 89 ? -0.946 6.542 -10.366 1.00 94.44 89 ALA A O 1
ATOM 674 N N . ALA A 1 90 ? -2.865 7.690 -10.599 1.00 93.06 90 ALA A N 1
ATOM 675 C CA . ALA A 1 90 ? -2.648 8.015 -12.006 1.00 93.06 90 ALA A CA 1
ATOM 676 C C . ALA A 1 90 ? -1.380 8.859 -12.213 1.00 93.06 90 ALA A C 1
ATOM 678 O O . ALA A 1 90 ? -0.597 8.592 -13.126 1.00 93.06 90 ALA A O 1
ATOM 679 N N . ASN A 1 91 ? -1.151 9.858 -11.358 1.00 95.12 91 ASN A N 1
ATOM 680 C CA . ASN A 1 91 ? 0.026 10.717 -11.436 1.00 95.12 91 ASN A CA 1
ATOM 681 C C . ASN A 1 91 ? 1.309 9.941 -11.137 1.00 95.12 91 ASN A C 1
ATOM 683 O O . ASN A 1 91 ? 2.235 10.001 -11.942 1.00 95.12 91 ASN A O 1
ATOM 687 N N . LYS A 1 92 ? 1.334 9.147 -10.058 1.00 93.38 92 LYS A N 1
ATOM 688 C CA . LYS A 1 92 ? 2.471 8.276 -9.720 1.00 93.38 92 LYS A CA 1
ATOM 689 C C . LYS A 1 92 ? 2.817 7.328 -10.867 1.00 93.38 92 LYS A C 1
ATOM 691 O O . LYS A 1 92 ? 3.988 7.198 -11.210 1.00 93.38 92 LYS A O 1
ATOM 696 N N . GLY A 1 93 ? 1.816 6.727 -11.512 1.00 91.06 93 GLY A N 1
ATOM 697 C CA . GLY A 1 93 ? 2.045 5.813 -12.634 1.00 91.06 93 GLY A CA 1
ATOM 698 C C . GLY A 1 93 ? 2.730 6.487 -13.818 1.00 91.06 93 GLY A C 1
ATOM 699 O O . GLY A 1 93 ? 3.662 5.925 -14.393 1.00 91.06 93 GLY A O 1
ATOM 700 N N . ARG A 1 94 ? 2.328 7.726 -14.135 1.00 90.19 94 ARG A N 1
ATOM 701 C CA . ARG A 1 94 ? 2.966 8.532 -15.187 1.00 90.19 94 ARG A CA 1
ATOM 702 C C . ARG A 1 94 ? 4.385 8.945 -14.808 1.00 90.19 94 ARG A C 1
ATOM 704 O O . ARG A 1 94 ? 5.298 8.741 -15.597 1.00 90.19 94 ARG A O 1
ATOM 711 N N . THR A 1 95 ? 4.583 9.500 -13.612 1.00 92.19 95 THR A N 1
ATOM 712 C CA . THR A 1 95 ? 5.887 10.044 -13.194 1.00 92.19 95 THR A CA 1
ATOM 713 C C . THR A 1 95 ? 6.940 8.967 -12.984 1.00 92.19 95 THR A C 1
ATOM 715 O O . THR A 1 95 ? 8.122 9.211 -13.190 1.00 92.19 95 THR A O 1
ATOM 718 N N . SER A 1 96 ? 6.523 7.779 -12.548 1.00 89.81 96 SER A N 1
ATOM 719 C CA . SER A 1 96 ? 7.432 6.683 -12.218 1.00 89.81 96 SER A CA 1
ATOM 720 C C . SER A 1 96 ? 7.574 5.654 -13.339 1.00 89.81 96 SER A C 1
ATOM 722 O O . SER A 1 96 ? 8.312 4.694 -13.153 1.00 89.81 96 SER A O 1
ATOM 724 N N . ASN A 1 97 ? 6.885 5.832 -14.474 1.00 92.12 97 ASN A N 1
ATOM 725 C CA . ASN A 1 97 ? 6.775 4.835 -15.546 1.00 92.12 97 ASN A CA 1
ATOM 726 C C . ASN A 1 97 ? 6.463 3.423 -15.002 1.00 92.12 97 ASN A C 1
ATOM 728 O O . ASN A 1 97 ? 7.164 2.446 -15.274 1.00 92.12 97 ASN A O 1
ATOM 732 N N . ALA A 1 98 ? 5.429 3.332 -14.165 1.00 92.50 98 ALA A N 1
ATOM 733 C CA . ALA A 1 98 ? 5.089 2.121 -13.424 1.00 92.50 98 ALA A CA 1
ATOM 734 C C . ALA A 1 98 ? 3.594 1.807 -13.515 1.00 92.50 98 ALA A C 1
ATOM 736 O O . ALA A 1 98 ? 2.750 2.703 -13.611 1.00 92.50 98 ALA A O 1
ATOM 737 N N . THR A 1 99 ? 3.261 0.523 -13.452 1.00 94.06 99 THR A N 1
ATOM 738 C CA . THR A 1 99 ? 1.917 0.083 -13.082 1.00 94.06 99 THR A CA 1
ATOM 739 C C . THR A 1 99 ? 1.740 0.321 -11.586 1.00 94.06 99 THR A C 1
ATOM 741 O O . THR A 1 99 ? 2.601 -0.044 -10.787 1.00 94.06 99 THR A O 1
ATOM 744 N N . VAL A 1 100 ? 0.636 0.967 -11.210 1.00 96.25 100 VAL A N 1
ATOM 745 C CA . VAL A 1 100 ? 0.356 1.346 -9.821 1.00 96.25 100 VAL A CA 1
ATOM 746 C C . VAL A 1 100 ? -0.828 0.556 -9.306 1.00 96.25 100 VAL A C 1
ATOM 748 O O . VAL A 1 100 ? -1.902 0.594 -9.905 1.00 96.25 100 VAL A O 1
ATOM 751 N N . ASN A 1 101 ? -0.660 -0.081 -8.152 1.00 97.25 101 ASN A N 1
ATOM 752 C CA . ASN A 1 101 ? -1.778 -0.567 -7.360 1.00 97.25 101 ASN A CA 1
ATOM 753 C C . ASN A 1 101 ? -1.847 0.224 -6.052 1.00 97.25 101 ASN A C 1
ATOM 755 O O . ASN A 1 101 ? -0.952 0.125 -5.210 1.00 97.25 101 ASN A O 1
ATOM 759 N N . LEU A 1 102 ? -2.894 1.040 -5.915 1.00 97.94 102 LEU A N 1
ATOM 760 C CA . LEU A 1 102 ? -3.147 1.833 -4.719 1.00 97.94 102 LEU A CA 1
ATOM 761 C C . LEU A 1 102 ? -4.281 1.201 -3.914 1.00 97.94 102 LEU A C 1
ATOM 763 O O . LEU A 1 102 ? -5.376 0.985 -4.431 1.00 97.94 102 LEU A O 1
ATOM 767 N N . ALA A 1 103 ? -4.032 0.966 -2.630 1.00 97.88 103 ALA A N 1
ATOM 768 C CA . ALA A 1 103 ? -5.039 0.529 -1.672 1.00 97.88 103 ALA A CA 1
ATOM 769 C C . ALA A 1 103 ? -4.970 1.379 -0.404 1.00 97.88 103 ALA A C 1
ATOM 771 O O . ALA A 1 103 ? -3.896 1.828 -0.004 1.00 97.88 103 ALA A O 1
ATOM 772 N N . VAL A 1 104 ? -6.113 1.577 0.251 1.00 97.50 104 VAL A N 1
ATOM 773 C CA . VAL A 1 104 ? -6.163 2.237 1.557 1.00 97.50 104 VAL A CA 1
ATOM 774 C C . VAL A 1 104 ? -6.886 1.353 2.549 1.00 97.50 104 VAL A C 1
ATOM 776 O O . VAL A 1 104 ? -8.019 0.934 2.304 1.00 97.50 104 VAL A O 1
ATOM 779 N N . TYR A 1 105 ? -6.225 1.085 3.669 1.00 96.69 105 TYR A N 1
ATOM 780 C CA . TYR A 1 105 ? -6.734 0.263 4.753 1.00 96.69 105 TYR A CA 1
ATOM 781 C C . TYR A 1 105 ? -7.183 1.152 5.905 1.00 96.69 105 TYR A C 1
ATOM 783 O O . TYR A 1 105 ? -6.490 2.095 6.285 1.00 96.69 105 TYR A O 1
ATOM 791 N N . LYS A 1 106 ? -8.337 0.820 6.477 1.00 95.31 106 LYS A N 1
ATOM 792 C CA . LYS A 1 106 ? -8.872 1.445 7.687 1.00 95.31 106 LYS A CA 1
ATOM 793 C C . LYS A 1 106 ? -9.294 0.378 8.684 1.00 95.31 106 LYS A C 1
ATOM 795 O O . LYS A 1 106 ? -9.586 -0.753 8.291 1.00 95.31 106 LYS A O 1
ATOM 800 N N . SER A 1 107 ? -9.379 0.751 9.954 1.00 93.50 107 SER A N 1
ATOM 801 C CA . SER A 1 107 ? -9.905 -0.103 11.016 1.00 93.50 107 SER A CA 1
ATOM 802 C C . SER A 1 107 ? -10.892 0.680 11.867 1.00 93.50 107 SER A C 1
ATOM 804 O O . SER A 1 107 ? -10.592 1.783 12.310 1.00 93.50 107 SER A O 1
ATOM 806 N N . ALA A 1 108 ? -12.060 0.098 12.145 1.00 90.06 108 ALA A N 1
ATOM 807 C CA . ALA A 1 108 ? -13.025 0.698 13.073 1.00 90.06 108 ALA A CA 1
ATOM 808 C C . ALA A 1 108 ? -12.476 0.783 14.507 1.00 90.06 108 ALA A C 1
ATOM 810 O O . ALA A 1 108 ? -12.945 1.587 15.304 1.00 90.06 108 ALA A O 1
ATOM 811 N N . LYS A 1 109 ? -11.476 -0.045 14.830 1.00 89.25 109 LYS A N 1
ATOM 812 C CA . LYS A 1 109 ? -10.851 -0.081 16.151 1.00 89.25 109 LYS A CA 1
ATOM 813 C C . LYS A 1 109 ? -9.702 0.927 16.301 1.00 89.25 109 LYS A C 1
ATOM 815 O O . LYS A 1 109 ? -9.264 1.168 17.416 1.00 89.25 109 LYS A O 1
ATOM 820 N N . VAL A 1 110 ? -9.240 1.517 15.194 1.00 89.19 110 VAL A N 1
ATOM 821 C CA . VAL A 1 110 ? -8.238 2.596 15.166 1.00 89.19 110 VAL A CA 1
ATOM 822 C C . VAL A 1 110 ? -8.813 3.769 14.360 1.00 89.19 110 VAL A C 1
ATOM 824 O O . VAL A 1 110 ? -8.399 4.001 13.220 1.00 89.19 110 VAL A O 1
ATOM 827 N N . PRO A 1 111 ? -9.834 4.464 14.894 1.00 89.12 111 PRO A N 1
ATOM 828 C CA . PRO A 1 111 ? -10.502 5.542 14.172 1.00 89.12 111 PRO A CA 1
ATOM 829 C C . PRO A 1 111 ? -9.536 6.696 13.877 1.00 89.12 111 PRO A C 1
ATOM 831 O O . PRO A 1 111 ? -8.621 6.970 14.653 1.00 89.12 111 PRO A O 1
ATOM 834 N N . GLY A 1 112 ? -9.749 7.369 12.744 1.00 89.69 112 GLY A N 1
ATOM 835 C CA . GLY A 1 112 ? -8.911 8.485 12.299 1.00 89.69 112 GLY A CA 1
ATOM 836 C C . GLY A 1 112 ? -7.540 8.074 11.757 1.00 89.69 112 GLY A C 1
ATOM 837 O O . GLY A 1 112 ? -6.692 8.935 11.551 1.00 89.69 112 GLY A O 1
ATOM 838 N N . VAL A 1 113 ? -7.282 6.781 11.524 1.00 91.69 113 VAL A N 1
ATOM 839 C CA . VAL A 1 113 ? -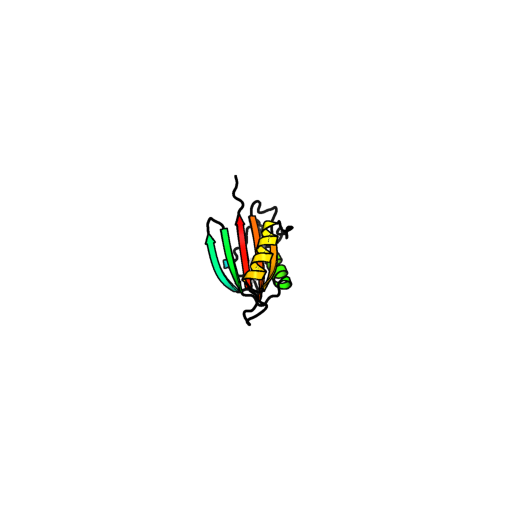6.042 6.326 10.879 1.00 91.69 113 VAL A CA 1
ATOM 840 C C . VAL A 1 113 ? -6.334 5.578 9.586 1.00 91.69 113 VAL A C 1
ATOM 842 O O . VAL A 1 113 ? -7.059 4.581 9.564 1.00 91.69 113 VAL A O 1
ATOM 845 N N . ASN A 1 114 ? -5.694 6.030 8.510 1.00 93.69 114 ASN A N 1
ATOM 846 C CA . ASN A 1 114 ? -5.678 5.362 7.219 1.00 93.69 114 ASN A CA 1
ATOM 847 C C . ASN A 1 114 ? -4.252 4.908 6.888 1.00 93.69 114 ASN A C 1
ATOM 849 O O . ASN A 1 114 ? -3.301 5.677 7.004 1.00 93.69 114 ASN A O 1
ATOM 853 N N . ILE A 1 115 ? -4.105 3.672 6.417 1.00 95.62 115 ILE A N 1
ATOM 854 C CA . ILE A 1 115 ? -2.839 3.155 5.889 1.00 95.62 115 ILE A CA 1
ATOM 855 C C . ILE A 1 115 ? -2.964 3.117 4.371 1.00 95.62 115 ILE A C 1
ATOM 857 O O . ILE A 1 115 ? -3.642 2.249 3.819 1.00 95.62 115 ILE A O 1
ATOM 861 N N . ARG A 1 116 ? -2.344 4.079 3.690 1.00 96.69 116 ARG A N 1
ATOM 862 C CA . ARG A 1 116 ? -2.293 4.130 2.227 1.00 96.69 116 ARG A CA 1
ATOM 863 C C . ARG A 1 116 ? -1.081 3.362 1.735 1.00 96.69 116 ARG A C 1
ATOM 865 O O . ARG A 1 116 ? 0.021 3.554 2.230 1.00 96.69 116 ARG A O 1
ATOM 872 N N . VAL A 1 117 ? -1.289 2.530 0.729 1.00 97.75 117 VAL A N 1
ATOM 873 C CA . VAL A 1 117 ? -0.258 1.687 0.137 1.00 97.75 117 VAL A CA 1
ATOM 874 C C . VAL A 1 117 ? -0.247 1.905 -1.358 1.00 97.75 117 VAL A C 1
ATOM 876 O O . VAL A 1 117 ? -1.291 1.810 -1.998 1.00 97.75 117 VAL A O 1
ATOM 879 N N . ILE A 1 118 ? 0.931 2.181 -1.903 1.00 97.75 118 ILE A N 1
ATOM 880 C CA . ILE A 1 118 ? 1.170 2.319 -3.336 1.00 97.75 118 ILE A CA 1
ATOM 881 C C . ILE A 1 118 ? 2.220 1.281 -3.714 1.00 97.75 118 ILE A C 1
ATOM 883 O O . ILE A 1 118 ? 3.390 1.438 -3.378 1.00 97.75 118 ILE A O 1
ATOM 887 N N . HIS A 1 119 ? 1.800 0.218 -4.394 1.00 97.75 119 HIS A N 1
ATOM 888 C CA . HIS A 1 119 ? 2.703 -0.766 -4.988 1.00 97.75 119 HIS A CA 1
ATOM 889 C C . HIS A 1 119 ? 3.014 -0.350 -6.427 1.00 97.75 119 HIS A C 1
ATOM 891 O O . HIS A 1 119 ? 2.102 -0.033 -7.197 1.00 97.75 119 HIS A O 1
ATOM 897 N N . LEU A 1 120 ? 4.302 -0.287 -6.749 1.00 96.12 120 LEU A N 1
ATOM 898 C CA . LEU A 1 120 ? 4.842 0.186 -8.014 1.00 96.12 120 LEU A CA 1
ATOM 899 C C . LEU A 1 120 ? 5.573 -0.957 -8.707 1.00 96.12 120 LEU A C 1
ATOM 901 O O . LEU A 1 120 ? 6.591 -1.450 -8.221 1.00 96.12 120 LEU A O 1
ATOM 905 N N . GLU A 1 121 ? 5.084 -1.323 -9.882 1.00 94.31 121 GLU A N 1
ATOM 906 C CA . GLU A 1 121 ? 5.744 -2.257 -10.785 1.00 94.31 121 GLU A CA 1
ATOM 907 C C . GLU A 1 121 ? 6.273 -1.479 -11.993 1.00 94.31 121 GLU A C 1
ATOM 909 O O . GLU A 1 121 ? 5.513 -1.059 -12.870 1.00 94.31 121 GLU A O 1
ATOM 914 N N . TYR A 1 122 ? 7.580 -1.207 -11.999 1.00 91.94 122 TYR A N 1
ATOM 915 C CA . TYR A 1 122 ? 8.228 -0.420 -13.049 1.00 91.94 122 TYR A CA 1
ATOM 916 C C . TYR A 1 122 ? 8.203 -1.165 -14.381 1.00 91.94 122 TYR A C 1
ATOM 918 O O . TYR A 1 122 ? 8.526 -2.348 -14.447 1.00 91.94 122 TYR A O 1
ATOM 926 N N . LYS A 1 123 ? 7.854 -0.453 -15.455 1.00 87.62 123 LYS A N 1
ATOM 927 C CA . LYS A 1 123 ? 7.790 -1.033 -16.804 1.00 87.62 123 LYS A CA 1
ATOM 928 C C . LYS A 1 123 ? 9.170 -1.216 -17.432 1.00 87.62 123 LYS A C 1
ATOM 930 O O . LYS A 1 123 ? 9.328 -2.033 -18.332 1.00 87.62 123 LYS A O 1
ATOM 935 N N . GLU A 1 124 ? 10.154 -0.450 -16.969 1.00 82.50 124 GLU A N 1
ATOM 936 C CA . GLU A 1 124 ? 11.501 -0.403 -17.531 1.00 82.50 124 GLU A CA 1
ATOM 937 C C . GLU A 1 124 ? 12.562 -0.267 -16.437 1.00 82.50 124 GLU A C 1
ATOM 939 O O . GLU A 1 124 ? 12.343 0.344 -15.388 1.00 82.50 124 GLU A O 1
ATOM 944 N N . GLY A 1 125 ? 13.748 -0.808 -16.725 1.00 68.56 125 GLY A N 1
ATOM 945 C CA . GLY A 1 125 ? 14.843 -0.922 -15.772 1.00 68.56 125 GLY A CA 1
ATOM 946 C C . GLY A 1 125 ? 14.571 -2.056 -14.789 1.00 68.56 125 GLY A C 1
ATOM 947 O O . GLY A 1 125 ? 13.530 -2.086 -14.144 1.00 68.56 125 GLY A O 1
ATOM 948 N N . ASN A 1 126 ? 15.512 -2.992 -14.657 1.00 66.00 126 ASN A N 1
ATOM 949 C CA . ASN A 1 126 ? 15.441 -4.150 -13.754 1.00 66.00 126 ASN A CA 1
ATOM 950 C C . ASN A 1 126 ? 15.476 -3.731 -12.267 1.00 66.00 126 ASN A C 1
ATOM 952 O O . ASN A 1 126 ? 16.395 -4.077 -11.532 1.00 66.00 126 ASN A O 1
ATOM 956 N N . ARG A 1 127 ? 14.515 -2.914 -11.830 1.00 76.50 127 ARG A N 1
ATOM 957 C CA . ARG A 1 127 ? 14.488 -2.250 -10.522 1.00 76.50 127 ARG A CA 1
ATOM 958 C C . ARG A 1 127 ? 13.666 -3.013 -9.485 1.00 76.50 127 ARG A C 1
ATOM 960 O O . ARG A 1 127 ? 13.758 -2.683 -8.307 1.00 76.50 127 ARG A O 1
ATOM 967 N N . GLY A 1 128 ? 12.935 -4.048 -9.909 1.00 83.00 128 GLY A N 1
ATOM 968 C CA . GLY A 1 128 ? 12.009 -4.801 -9.062 1.00 83.00 128 GLY A CA 1
ATOM 969 C C . GLY A 1 128 ? 10.859 -3.930 -8.531 1.00 83.00 128 GLY A C 1
ATOM 970 O O . GLY A 1 128 ? 10.901 -2.703 -8.650 1.00 83.00 128 GLY A O 1
ATOM 971 N N . PRO A 1 129 ? 9.806 -4.529 -7.961 1.00 91.62 129 PRO A N 1
ATOM 972 C CA . PRO A 1 129 ? 8.735 -3.760 -7.346 1.00 91.62 129 PRO A CA 1
ATOM 973 C C . PRO A 1 129 ? 9.194 -2.925 -6.142 1.00 91.62 129 PRO A C 1
ATOM 975 O O . PRO A 1 129 ? 10.026 -3.347 -5.330 1.00 91.62 129 PRO A O 1
ATOM 978 N N . SER A 1 130 ? 8.588 -1.751 -5.985 1.00 94.00 130 SER A N 1
ATOM 979 C CA . SER A 1 130 ? 8.720 -0.922 -4.785 1.00 94.00 130 SER A CA 1
ATOM 980 C C . SER A 1 130 ? 7.355 -0.644 -4.170 1.00 94.00 130 SER A C 1
ATOM 982 O O . SER A 1 130 ? 6.322 -0.721 -4.837 1.00 94.00 130 SER A O 1
ATOM 984 N N . VAL A 1 131 ? 7.333 -0.358 -2.870 1.00 96.50 131 VAL A N 1
ATOM 985 C CA . VAL A 1 131 ? 6.101 -0.037 -2.151 1.00 96.50 131 VAL A CA 1
ATOM 986 C C . VAL A 1 131 ? 6.292 1.184 -1.274 1.00 96.50 131 VAL A C 1
ATOM 988 O O . VAL A 1 131 ? 7.268 1.290 -0.543 1.00 96.50 131 VAL A O 1
ATOM 991 N N . GLU A 1 132 ? 5.323 2.086 -1.314 1.00 96.38 132 GLU A N 1
ATOM 992 C CA . GLU A 1 132 ? 5.187 3.198 -0.379 1.00 96.38 132 GLU A CA 1
ATOM 993 C C . GLU A 1 132 ? 4.021 2.889 0.568 1.00 96.38 132 GLU A C 1
ATOM 995 O O . GLU A 1 132 ? 2.894 2.694 0.111 1.00 96.38 132 GLU A O 1
ATOM 1000 N N . ILE A 1 133 ? 4.281 2.823 1.874 1.00 96.56 133 ILE A N 1
ATOM 1001 C CA . ILE A 1 133 ? 3.249 2.745 2.914 1.00 96.56 133 ILE A CA 1
ATOM 1002 C C . ILE A 1 133 ? 3.224 4.079 3.650 1.00 96.56 133 ILE A C 1
ATOM 1004 O O . ILE A 1 133 ? 4.207 4.438 4.283 1.00 96.56 133 ILE A O 1
ATOM 1008 N N . ALA A 1 134 ? 2.103 4.788 3.614 1.00 95.12 134 ALA A N 1
ATOM 1009 C CA . ALA A 1 134 ? 1.881 6.002 4.387 1.00 95.12 134 ALA A CA 1
ATOM 1010 C C . ALA A 1 134 ? 0.842 5.750 5.486 1.00 95.12 134 ALA A C 1
ATOM 1012 O O . ALA A 1 134 ? -0.285 5.334 5.203 1.00 95.12 134 ALA A O 1
ATOM 1013 N N . VAL A 1 135 ? 1.210 6.030 6.734 1.00 94.06 135 VAL A N 1
ATOM 1014 C CA . VAL A 1 135 ? 0.303 6.083 7.883 1.00 94.06 135 VAL A CA 1
ATOM 1015 C C . VAL A 1 135 ? -0.191 7.518 8.010 1.00 94.06 135 VAL A C 1
ATOM 1017 O O . VAL A 1 135 ? 0.569 8.414 8.374 1.00 94.06 135 VAL A O 1
ATOM 1020 N N . ILE A 1 136 ? -1.463 7.722 7.684 1.00 91.19 136 ILE A N 1
ATOM 1021 C CA . ILE A 1 136 ? -2.123 9.025 7.651 1.00 91.19 136 ILE A CA 1
ATOM 1022 C C . ILE A 1 136 ? -3.041 9.110 8.862 1.00 91.19 136 ILE A C 1
ATOM 1024 O O . ILE A 1 136 ? -3.947 8.285 9.008 1.00 91.19 136 ILE A O 1
ATOM 1028 N N . ARG A 1 137 ? -2.803 10.099 9.720 1.00 89.06 137 ARG A N 1
ATOM 1029 C CA . ARG A 1 137 ? -3.651 10.389 10.878 1.00 89.06 137 ARG A CA 1
ATOM 1030 C C . ARG A 1 137 ? -4.517 11.593 10.534 1.00 89.06 137 ARG A C 1
ATOM 1032 O O . ARG A 1 137 ? -3.990 12.640 10.181 1.00 89.06 137 ARG A O 1
ATOM 1039 N N . GLU A 1 138 ? -5.829 11.415 10.576 1.00 83.12 138 GLU A N 1
ATOM 1040 C CA . GLU A 1 138 ? -6.783 12.513 10.447 1.00 83.12 138 GLU A CA 1
ATOM 1041 C C . GLU A 1 138 ? -6.611 13.421 11.673 1.00 83.12 138 GLU A C 1
ATOM 1043 O O . GLU A 1 138 ? -6.580 12.938 12.811 1.00 83.12 138 GLU A O 1
ATOM 1048 N N . GLU A 1 139 ? -6.428 14.721 11.440 1.00 66.62 139 GLU A N 1
ATOM 1049 C CA . GLU A 1 139 ? -6.456 15.701 12.521 1.00 66.62 139 GLU A CA 1
ATOM 1050 C C . GLU A 1 139 ? -7.856 15.669 13.144 1.00 66.62 139 GLU A C 1
ATOM 1052 O O . GLU A 1 139 ? -8.867 15.597 12.443 1.00 66.62 139 GLU A O 1
ATOM 1057 N N . LYS A 1 140 ? -7.916 15.632 14.478 1.00 54.28 140 LYS A N 1
ATOM 1058 C CA . LYS A 1 140 ? -9.173 15.896 15.172 1.00 54.28 140 LYS A CA 1
ATOM 1059 C C . LYS A 1 140 ? -9.366 17.405 15.120 1.00 54.28 140 LYS A C 1
ATOM 1061 O O . LYS A 1 140 ? -8.635 18.103 15.820 1.00 54.28 140 LYS A O 1
ATOM 1066 N N . ASP A 1 141 ? -10.284 17.851 14.271 1.00 42.78 141 ASP A N 1
ATOM 1067 C CA . ASP A 1 141 ? -10.825 19.213 14.308 1.00 42.78 141 ASP A CA 1
ATOM 1068 C C . ASP A 1 141 ? -11.345 19.569 15.715 1.00 42.78 141 ASP A C 1
ATOM 1070 O O . ASP A 1 141 ? -11.930 18.676 16.384 1.00 42.78 141 ASP A O 1
#

Radius of gyration: 25.1 Å; chains: 1; bounding box: 28×70×86 Å

pLDDT: mean 82.0, std 19.17, range [35.38, 97.94]

Foldseek 3Di:
DDDDDDDDDPPPPPPPPPPDPPPVPQQDADD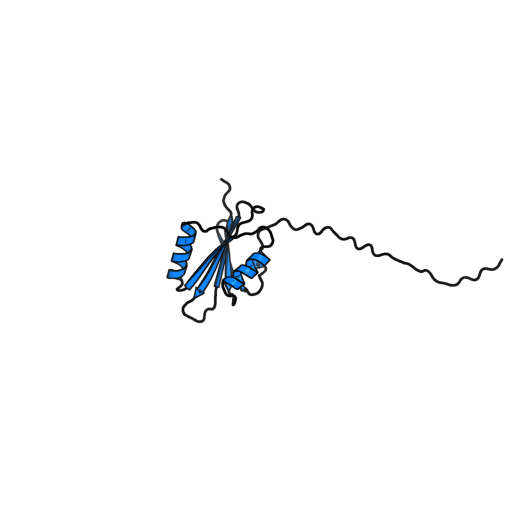CVVDFPQKDFPDWDDDPNKIKTKIAGQDDPVRVVVRVDVRSPPQKDWDDDDPVQVVVQVVCCVVQVWNWDWTWIDGPSDPQWIWIKIWTHHPDDPPHIMMMIMIGGHDDD

Sequence (141 aa):
MKLSKHILKALIAGAALLALPVSAAEPSVPDFSKGMPGVNLEKNEKVNGNETFQLKTALSSKEFSTTLIKFLGPGWGVRKLNREEMILAANKGRTSNATVNLAVYKSAKVPGVNIRVIHLEYKEGNRGPSVEIAVIREEKD

Secondary structure (DSSP, 8-state):
-------------------------------GGG--TTEEEEEEEEETTEEEEEEEESS-HHHHHHHHHHHH-TTEEEEPP-HHHHHHHHHHHHHHTEEEEEEEEEETTSTTEEEEEEEEEESSSS---EEEEEEEEPP--